Protein AF-A0A7X4IK24-F1 (afdb_monomer)

Solvent-accessible surface area (backbone atoms only — not comparable to full-atom values): 5567 Å² total; per-residue (Å²): 135,66,68,48,78,45,77,39,42,60,85,44,45,64,65,53,50,55,56,43,61,80,43,30,95,81,72,56,90,75,56,70,66,57,54,40,54,31,19,70,70,58,25,23,41,33,33,23,40,87,82,70,46,76,48,31,40,38,34,36,47,85,52,100,90,48,73,44,80,78,46,78,48,61,42,77,96,56,56,96,68,57,56,71,56,54,57,56,60,69,64,78,115

Nearest PDB structures (foldseek):
  5isv-assembly2_B  TM=7.899E-01  e=4.989E-05  Escherichia coli O157:H7
  3n7z-assembly1_C  TM=6.694E-01  e=1.821E-02  Bacillus anthracis str. Sterne
  3n7z-assembly1_D  TM=6.651E-01  e=2.073E-02  Bacillus anthracis str. Sterne
  3n7z-assembly1_B  TM=6.772E-01  e=2.867E-02  Bacillus anthracis str. Sterne
  3n7z-assembly1_F  TM=6.676E-01  e=3.482E-02  Bacillus anthracis str. Sterne

Radius of gyration: 12.29 Å; Cα contacts (8 Å, |Δi|>4): 140; chains: 1; bounding box: 32×27×31 Å

Sequence (93 aa):
MKTTISKLTSHDLNAVDELMIQHSQTMGFLPRKALRDYLEKGGVLGAKTGNDKLIAYLLYGIYPDRFRIAQLCVSKSFQGRGIAKQLLENLKD

Structure (mmCIF, N/CA/C/O backbone):
data_AF-A0A7X4IK24-F1
#
_entry.id   AF-A0A7X4IK24-F1
#
loop_
_atom_site.group_PDB
_atom_site.id
_atom_site.type_symbol
_atom_site.label_atom_id
_atom_site.label_alt_id
_atom_site.label_comp_id
_atom_site.label_asym_id
_atom_site.label_entity_id
_atom_site.label_seq_id
_atom_site.pdbx_PDB_ins_code
_atom_site.Cartn_x
_atom_site.Cartn_y
_atom_site.Cartn_z
_atom_site.occupancy
_atom_site.B_iso_or_equiv
_atom_site.auth_seq_id
_atom_site.auth_comp_id
_atom_site.auth_asym_id
_atom_site.auth_atom_id
_atom_site.pdbx_PDB_model_num
ATOM 1 N N . MET A 1 1 ? -19.402 8.552 3.096 1.00 66.81 1 MET A N 1
ATOM 2 C CA . MET A 1 1 ? -18.087 9.234 3.129 1.00 66.81 1 MET A CA 1
ATOM 3 C C . MET A 1 1 ? -17.416 9.000 1.789 1.00 66.81 1 MET A C 1
ATOM 5 O O . MET A 1 1 ? -17.376 7.849 1.375 1.00 66.81 1 MET A O 1
ATOM 9 N N . LYS A 1 2 ? -16.962 10.048 1.097 1.00 80.06 2 LYS A N 1
ATOM 10 C CA . LYS A 1 2 ? -16.315 9.908 -0.214 1.00 80.06 2 LYS A CA 1
ATOM 11 C C . LYS A 1 2 ? -14.841 9.537 -0.012 1.00 80.06 2 LYS A C 1
ATOM 13 O O . LYS A 1 2 ? -14.165 10.170 0.800 1.00 80.06 2 LYS A O 1
ATOM 18 N N . THR A 1 3 ? -14.388 8.491 -0.692 1.00 90.44 3 THR A N 1
ATOM 19 C CA . THR A 1 3 ? -12.987 8.057 -0.737 1.00 90.44 3 THR A CA 1
ATOM 20 C C . THR A 1 3 ? -12.477 8.207 -2.158 1.00 90.44 3 THR A C 1
ATOM 22 O O . THR A 1 3 ? -13.202 7.902 -3.102 1.00 90.44 3 THR A O 1
ATOM 25 N N . THR A 1 4 ? -11.246 8.682 -2.301 1.00 94.69 4 THR A N 1
ATOM 26 C CA . THR A 1 4 ? -10.580 8.825 -3.598 1.00 94.69 4 THR A CA 1
ATOM 27 C C . THR A 1 4 ? -9.431 7.833 -3.663 1.00 94.69 4 THR A C 1
ATOM 29 O O . THR A 1 4 ? -8.665 7.730 -2.702 1.00 94.69 4 THR A O 1
ATOM 32 N N . ILE A 1 5 ? -9.334 7.101 -4.773 1.00 95.44 5 ILE A N 1
ATOM 33 C CA . ILE A 1 5 ? -8.230 6.182 -5.047 1.00 95.44 5 ILE A CA 1
ATOM 34 C C . ILE A 1 5 ? -7.229 6.879 -5.966 1.00 95.44 5 ILE A C 1
ATOM 36 O O . ILE A 1 5 ? -7.625 7.484 -6.961 1.00 95.44 5 ILE A O 1
ATOM 40 N N . SER A 1 6 ? -5.943 6.813 -5.634 1.00 95.06 6 SER A N 1
ATOM 41 C CA . SER A 1 6 ? -4.874 7.364 -6.470 1.00 95.06 6 SER A CA 1
ATOM 42 C C . SER A 1 6 ? -3.564 6.601 -6.289 1.00 95.06 6 SER A C 1
ATOM 44 O O . SER A 1 6 ? -3.352 5.932 -5.274 1.00 95.06 6 SER A O 1
ATOM 46 N N . LYS A 1 7 ? -2.660 6.716 -7.269 1.00 95.19 7 LYS A N 1
ATOM 47 C CA . LYS A 1 7 ? -1.263 6.293 -7.098 1.00 95.19 7 LYS A CA 1
ATOM 48 C C . LYS A 1 7 ? -0.602 7.172 -6.041 1.00 95.19 7 LYS A C 1
ATOM 50 O O . LYS A 1 7 ? -0.768 8.392 -6.060 1.00 95.19 7 LYS A O 1
ATOM 55 N N . LEU A 1 8 ? 0.113 6.537 -5.120 1.00 96.44 8 LEU A N 1
ATOM 56 C CA . LEU A 1 8 ? 0.921 7.227 -4.122 1.00 96.44 8 LEU A CA 1
ATOM 57 C C . LEU A 1 8 ? 2.341 7.423 -4.643 1.00 96.44 8 LEU A C 1
ATOM 59 O O . LEU A 1 8 ? 2.822 6.660 -5.480 1.00 96.44 8 LEU A O 1
ATOM 63 N N . THR A 1 9 ? 3.007 8.450 -4.131 1.00 95.94 9 THR A N 1
ATOM 64 C CA . THR A 1 9 ? 4.377 8.809 -4.510 1.00 95.94 9 THR A CA 1
ATOM 65 C C . THR A 1 9 ? 5.298 8.778 -3.298 1.00 95.94 9 THR A C 1
ATOM 67 O O . THR A 1 9 ? 4.861 8.578 -2.165 1.00 95.94 9 THR A O 1
ATOM 70 N N . SER A 1 10 ? 6.592 9.022 -3.501 1.00 94.94 10 SER A N 1
ATOM 71 C CA . SER A 1 10 ? 7.562 9.122 -2.404 1.00 94.94 10 SER A CA 1
ATOM 72 C C . SER A 1 10 ? 7.190 10.175 -1.345 1.00 94.94 10 SER A C 1
ATOM 74 O O . SER A 1 10 ? 7.593 10.031 -0.190 1.00 94.94 10 SER A O 1
ATOM 76 N N . HIS A 1 11 ? 6.369 11.177 -1.687 1.00 95.75 11 HIS A N 1
ATOM 77 C CA . HIS A 1 11 ? 5.833 12.162 -0.740 1.00 95.75 11 HIS A CA 1
ATOM 78 C C . HIS A 1 11 ? 4.875 11.548 0.292 1.00 95.75 11 HIS A C 1
ATOM 80 O O . HIS A 1 11 ? 4.781 12.041 1.413 1.00 95.75 11 HIS A O 1
ATOM 86 N N . ASP A 1 12 ? 4.203 10.447 -0.046 1.00 96.38 12 ASP A N 1
ATOM 87 C CA . ASP A 1 12 ? 3.256 9.765 0.839 1.00 96.38 12 ASP A CA 1
ATOM 88 C C . ASP A 1 12 ? 3.948 8.759 1.783 1.00 96.38 12 ASP A C 1
ATOM 90 O O . ASP A 1 12 ? 3.280 8.107 2.588 1.00 96.38 12 ASP A O 1
ATOM 94 N N . LEU A 1 13 ? 5.284 8.632 1.725 1.00 96.12 13 LEU A N 1
ATOM 95 C CA . LEU A 1 13 ? 6.053 7.634 2.481 1.00 96.12 13 LEU A CA 1
ATOM 96 C C . LEU A 1 13 ? 5.736 7.645 3.979 1.00 96.12 13 LEU A C 1
ATOM 98 O O . LEU A 1 13 ? 5.563 6.583 4.569 1.00 96.12 13 LEU A O 1
ATOM 102 N N . ASN A 1 14 ? 5.653 8.828 4.593 1.00 96.06 14 ASN A N 1
ATOM 103 C CA . ASN A 1 14 ? 5.357 8.940 6.023 1.00 96.06 14 ASN A CA 1
ATOM 104 C C . ASN A 1 14 ? 3.962 8.403 6.348 1.00 96.06 14 ASN A C 1
ATOM 106 O O . ASN A 1 14 ? 3.823 7.582 7.248 1.00 96.06 14 ASN A O 1
ATOM 110 N N . ALA A 1 15 ? 2.952 8.797 5.570 1.00 95.38 15 ALA A N 1
ATOM 111 C CA . ALA A 1 15 ? 1.574 8.377 5.797 1.00 95.38 15 ALA A CA 1
ATOM 112 C C . ALA A 1 15 ? 1.396 6.859 5.629 1.00 95.38 15 ALA A C 1
ATOM 114 O O . ALA A 1 15 ? 0.662 6.229 6.393 1.00 95.38 15 ALA A O 1
ATOM 115 N N . VAL A 1 16 ? 2.070 6.257 4.642 1.00 94.75 16 VAL A N 1
ATOM 116 C CA . VAL A 1 16 ? 2.004 4.806 4.420 1.00 94.75 16 VAL A CA 1
ATOM 117 C C . VAL A 1 16 ? 2.742 4.043 5.519 1.00 94.75 16 VAL A C 1
ATOM 119 O O . VAL A 1 16 ? 2.211 3.055 6.020 1.00 94.75 16 VAL A O 1
ATOM 122 N N . ASP A 1 17 ? 3.926 4.507 5.927 1.00 94.12 17 ASP A N 1
ATOM 123 C CA . ASP A 1 17 ? 4.723 3.875 6.985 1.00 94.12 17 ASP A CA 1
ATOM 124 C C . ASP A 1 17 ? 4.005 3.928 8.341 1.00 94.12 17 ASP A C 1
ATOM 126 O O . ASP A 1 17 ? 3.900 2.916 9.027 1.00 94.12 17 ASP A O 1
ATOM 130 N N . GLU A 1 18 ? 3.403 5.068 8.691 1.00 93.38 18 GLU A N 1
ATOM 131 C CA . GLU A 1 18 ? 2.587 5.208 9.903 1.00 93.38 18 GLU A CA 1
ATOM 132 C C . GLU A 1 18 ? 1.402 4.236 9.908 1.00 93.38 18 GLU A C 1
ATOM 134 O O . GLU A 1 18 ? 1.174 3.523 10.891 1.00 93.38 18 GLU A O 1
ATOM 139 N N . LEU A 1 19 ? 0.663 4.162 8.795 1.00 92.62 19 LEU A N 1
ATOM 140 C CA . LEU A 1 19 ? -0.468 3.246 8.667 1.00 92.62 19 LEU A CA 1
ATOM 141 C C . LEU A 1 19 ? -0.009 1.779 8.696 1.00 92.62 19 LEU A C 1
ATOM 143 O O . LEU A 1 19 ? -0.676 0.930 9.285 1.00 92.62 19 LEU A O 1
ATOM 147 N N . MET A 1 20 ? 1.146 1.469 8.107 1.00 90.38 20 MET A N 1
ATOM 148 C CA . MET A 1 20 ? 1.749 0.141 8.153 1.00 90.38 20 MET A CA 1
ATOM 149 C C . MET A 1 20 ? 2.156 -0.251 9.577 1.00 90.38 20 MET A C 1
ATOM 151 O O . MET A 1 20 ? 1.830 -1.356 10.003 1.00 90.38 20 MET A O 1
ATOM 155 N N . ILE A 1 21 ? 2.804 0.637 10.336 1.00 88.62 21 ILE A N 1
ATOM 156 C CA . ILE A 1 21 ? 3.218 0.386 11.726 1.00 88.62 21 ILE A CA 1
ATOM 157 C C . ILE A 1 21 ? 2.000 0.075 12.602 1.00 88.62 21 ILE A C 1
ATOM 159 O O . ILE A 1 21 ? 2.022 -0.900 13.359 1.00 88.62 21 ILE A O 1
ATOM 163 N N . GLN A 1 22 ? 0.905 0.826 12.440 1.00 88.06 22 GLN A N 1
ATOM 164 C CA . GLN A 1 22 ? -0.359 0.601 13.159 1.00 88.06 22 GLN A CA 1
ATOM 165 C C . GLN A 1 22 ? -0.983 -0.780 12.894 1.00 88.06 22 GLN A C 1
ATOM 167 O O . GLN A 1 22 ? -1.752 -1.286 13.715 1.00 88.06 22 GLN A O 1
ATOM 172 N N . HIS A 1 23 ? -0.647 -1.399 11.762 1.00 84.44 23 HIS A N 1
ATOM 173 C CA . HIS A 1 23 ? -1.161 -2.697 11.321 1.00 84.44 23 HIS A CA 1
ATOM 174 C C . HIS A 1 23 ? -0.048 -3.748 11.125 1.00 84.44 23 HIS A C 1
ATOM 176 O O . HIS A 1 23 ? -0.259 -4.790 10.497 1.00 84.44 23 HIS A O 1
ATOM 182 N N . SER A 1 24 ? 1.129 -3.506 11.711 1.00 78.56 24 SER A N 1
ATOM 183 C CA . SER A 1 24 ? 2.342 -4.318 11.535 1.00 78.56 24 SER A CA 1
ATOM 184 C C . SER A 1 24 ? 2.184 -5.752 12.041 1.00 78.56 24 SER A C 1
ATOM 186 O O . SER A 1 24 ? 2.694 -6.684 11.423 1.00 78.56 24 SER A O 1
ATOM 188 N N . GLN A 1 25 ? 1.386 -5.953 13.095 1.00 76.12 25 GLN A N 1
ATOM 189 C CA . GLN A 1 25 ? 1.080 -7.279 13.645 1.00 76.12 25 GLN A CA 1
ATOM 190 C C . GLN A 1 25 ? 0.384 -8.215 12.642 1.00 76.12 25 GLN A C 1
ATOM 192 O O . GLN A 1 25 ? 0.465 -9.429 12.794 1.00 76.12 25 GLN A O 1
ATOM 197 N N . THR A 1 26 ? -0.293 -7.672 11.624 1.00 75.12 26 THR A N 1
ATOM 198 C CA . THR A 1 26 ? -1.051 -8.463 10.638 1.00 75.12 26 THR A CA 1
ATOM 199 C C . THR A 1 26 ? -0.363 -8.607 9.282 1.00 75.12 26 THR A C 1
ATOM 201 O O . THR A 1 26 ? -0.709 -9.504 8.523 1.00 75.12 26 THR A O 1
ATOM 204 N N . MET A 1 27 ? 0.587 -7.729 8.954 1.00 74.06 27 MET A N 1
ATOM 205 C CA . MET A 1 27 ? 1.115 -7.575 7.587 1.00 74.06 27 MET A CA 1
ATOM 206 C C . MET A 1 27 ? 2.585 -7.982 7.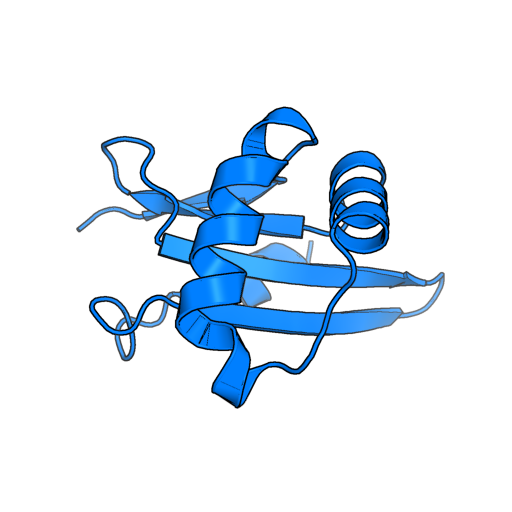441 1.00 74.06 27 MET A C 1
ATOM 208 O O . MET A 1 27 ? 3.117 -7.991 6.329 1.00 74.06 27 MET A O 1
ATOM 212 N N . GLY A 1 28 ? 3.237 -8.321 8.556 1.00 74.44 28 GLY A N 1
ATOM 213 C CA . GLY A 1 28 ? 4.668 -8.590 8.597 1.00 74.44 28 GLY A CA 1
ATOM 214 C C . GLY A 1 28 ? 5.508 -7.316 8.478 1.00 74.44 28 GLY A C 1
ATOM 215 O O . GLY A 1 28 ? 5.003 -6.194 8.531 1.00 74.44 28 GLY A O 1
ATOM 216 N N . PHE A 1 29 ? 6.819 -7.499 8.341 1.00 79.88 29 PHE A N 1
ATOM 217 C CA . PHE A 1 29 ? 7.781 -6.405 8.268 1.00 79.88 29 PHE A CA 1
ATOM 218 C C . PHE A 1 29 ? 8.121 -6.066 6.813 1.00 79.88 29 PHE A C 1
ATOM 220 O O . PHE A 1 29 ? 8.585 -6.926 6.065 1.00 79.88 29 PHE A O 1
ATOM 227 N N . LEU A 1 30 ? 7.944 -4.800 6.431 1.00 85.81 30 LEU A N 1
ATOM 228 C CA . LEU A 1 30 ? 8.464 -4.241 5.185 1.00 85.81 30 LEU A CA 1
ATOM 229 C C . LEU A 1 30 ? 9.450 -3.121 5.545 1.00 85.81 30 LEU A C 1
ATOM 231 O O . LEU A 1 30 ? 9.056 -2.155 6.200 1.00 85.81 30 LEU A O 1
ATOM 235 N N . PRO A 1 31 ? 10.727 -3.210 5.133 1.00 91.00 31 PRO A N 1
ATOM 236 C CA . PRO A 1 31 ? 11.677 -2.139 5.383 1.00 91.00 31 PRO A CA 1
ATOM 237 C C . PRO A 1 31 ? 11.200 -0.827 4.761 1.00 91.00 31 PRO A C 1
ATOM 239 O O . PRO A 1 31 ? 10.810 -0.795 3.594 1.00 91.00 31 PRO A O 1
ATOM 242 N N . ARG A 1 32 ? 11.339 0.283 5.489 1.00 93.12 32 ARG A N 1
ATOM 243 C CA . ARG A 1 32 ? 10.995 1.627 4.996 1.00 93.12 32 ARG A CA 1
ATOM 244 C C . ARG A 1 32 ? 11.667 1.973 3.659 1.00 93.12 32 ARG A C 1
ATOM 246 O O . ARG A 1 32 ? 11.073 2.651 2.825 1.00 93.12 32 ARG A O 1
ATOM 253 N N . LYS A 1 33 ? 12.891 1.477 3.430 1.00 94.06 33 LYS A N 1
ATOM 254 C CA . LYS A 1 33 ? 13.587 1.602 2.138 1.00 94.06 33 LYS A CA 1
ATOM 255 C C . LYS A 1 33 ? 12.841 0.869 1.020 1.00 94.06 33 LYS A C 1
ATOM 257 O O . LYS A 1 33 ? 12.590 1.461 -0.017 1.00 94.06 33 LYS A O 1
ATOM 262 N N . ALA A 1 34 ? 12.427 -0.376 1.257 1.00 92.50 34 ALA A N 1
ATOM 263 C CA . ALA A 1 34 ? 11.650 -1.134 0.282 1.00 92.50 34 ALA A CA 1
ATOM 264 C C . ALA A 1 34 ? 10.308 -0.446 -0.006 1.00 92.50 34 ALA A C 1
ATOM 266 O O . ALA A 1 34 ? 9.931 -0.316 -1.164 1.00 92.50 34 ALA A O 1
ATOM 267 N N . LEU A 1 35 ? 9.619 0.061 1.024 1.00 94.25 35 LEU A N 1
ATOM 268 C CA . LEU A 1 35 ? 8.393 0.844 0.849 1.00 94.25 35 LEU A CA 1
ATOM 269 C C . LEU A 1 35 ? 8.612 2.067 -0.058 1.00 94.25 35 LEU A C 1
ATOM 271 O O . LEU A 1 35 ? 7.823 2.302 -0.974 1.00 94.2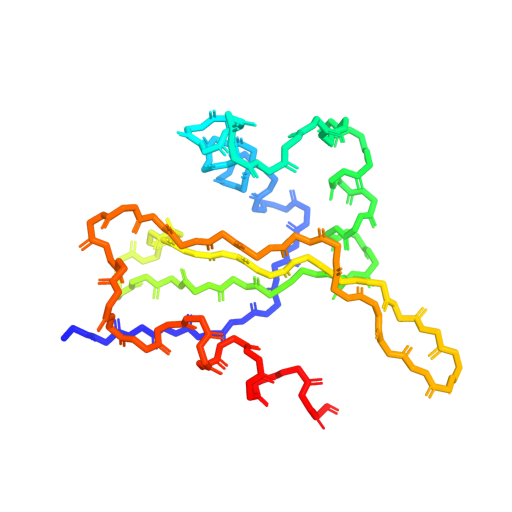5 35 LEU A O 1
ATOM 275 N N . ARG A 1 36 ? 9.697 2.821 0.160 1.00 95.94 36 ARG A N 1
ATOM 276 C CA . ARG A 1 36 ? 10.081 3.934 -0.718 1.00 95.94 36 ARG A CA 1
ATOM 277 C C . ARG A 1 36 ? 10.282 3.469 -2.162 1.00 95.94 36 ARG A C 1
ATOM 279 O O . ARG A 1 36 ? 9.722 4.093 -3.057 1.00 95.94 36 ARG A O 1
ATOM 286 N N . ASP A 1 37 ? 10.995 2.366 -2.379 1.00 94.94 37 ASP A N 1
ATOM 287 C CA . ASP A 1 37 ? 11.229 1.832 -3.725 1.00 94.94 37 ASP A CA 1
ATOM 288 C C . ASP A 1 37 ? 9.907 1.494 -4.443 1.00 94.94 37 ASP A C 1
ATOM 290 O O . ASP A 1 37 ? 9.776 1.738 -5.642 1.00 94.94 37 ASP A O 1
ATOM 294 N N . TYR A 1 38 ? 8.907 0.956 -3.731 1.00 94.44 38 TYR A N 1
ATOM 295 C CA . TYR A 1 38 ? 7.576 0.713 -4.304 1.00 94.44 38 TYR A CA 1
ATOM 296 C C . TYR A 1 38 ? 6.866 2.012 -4.695 1.00 94.44 38 TYR A C 1
ATOM 298 O O . TYR A 1 38 ? 6.273 2.073 -5.771 1.00 94.44 38 TYR A O 1
ATOM 306 N N . LEU A 1 39 ? 6.934 3.045 -3.853 1.00 95.50 39 LEU A N 1
ATOM 307 C CA . LEU A 1 39 ? 6.328 4.350 -4.133 1.00 95.50 39 LEU A CA 1
ATOM 308 C C . LEU A 1 39 ? 6.967 5.023 -5.352 1.00 95.50 39 LEU A C 1
ATOM 310 O O . LEU A 1 39 ? 6.262 5.540 -6.213 1.00 95.50 39 LEU A O 1
ATOM 314 N N . GLU A 1 40 ? 8.294 4.977 -5.460 1.00 95.19 40 GLU A N 1
ATOM 315 C CA . GLU A 1 40 ? 9.031 5.540 -6.599 1.00 95.19 40 GLU A CA 1
ATOM 316 C C . GLU A 1 40 ? 8.739 4.791 -7.905 1.00 95.19 40 GLU A C 1
ATOM 318 O O . GLU A 1 40 ? 8.668 5.399 -8.970 1.00 95.19 40 GLU A O 1
ATOM 323 N N . LYS A 1 41 ? 8.497 3.478 -7.827 1.00 92.44 41 LYS A N 1
ATOM 324 C CA . LYS A 1 41 ? 8.125 2.635 -8.975 1.00 92.44 41 LYS A CA 1
ATOM 325 C C . LYS A 1 41 ? 6.629 2.668 -9.308 1.00 92.44 41 LYS A C 1
ATOM 327 O O . LYS A 1 41 ? 6.198 1.960 -10.215 1.00 92.44 41 LYS A O 1
ATOM 332 N N . GLY A 1 42 ? 5.823 3.443 -8.578 1.00 92.00 42 GLY A N 1
ATOM 333 C CA . GLY A 1 42 ? 4.372 3.520 -8.774 1.00 92.00 42 GLY A CA 1
ATOM 334 C C . GLY A 1 42 ? 3.603 2.260 -8.355 1.00 92.00 42 GLY A C 1
ATOM 335 O O . GLY A 1 42 ? 2.439 2.108 -8.719 1.00 92.00 42 GLY A O 1
ATOM 336 N N . GLY A 1 43 ? 4.222 1.372 -7.575 1.00 94.31 43 GLY A N 1
ATOM 337 C CA . GLY A 1 43 ? 3.652 0.115 -7.083 1.00 94.31 43 GLY A CA 1
ATOM 338 C C . GLY A 1 43 ? 2.799 0.266 -5.823 1.00 94.31 43 GLY A C 1
ATOM 339 O O . GLY A 1 43 ? 2.714 -0.667 -5.024 1.00 94.31 43 GLY A O 1
ATOM 340 N N . VAL A 1 44 ? 2.210 1.445 -5.592 1.00 96.19 44 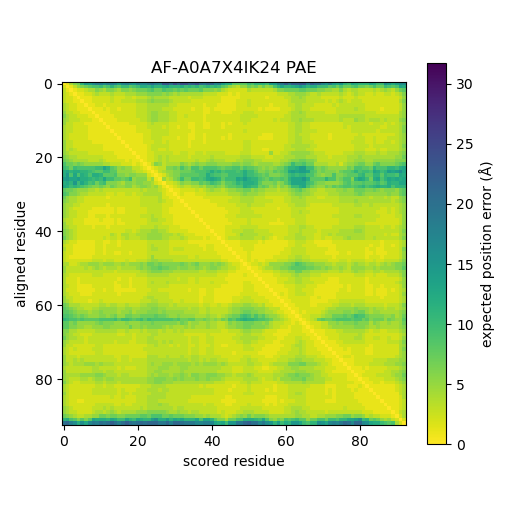VAL A N 1
ATOM 341 C CA . VAL A 1 44 ? 1.349 1.703 -4.431 1.00 96.19 44 VAL A CA 1
ATOM 342 C C . VAL A 1 44 ? 0.117 2.507 -4.839 1.00 96.19 44 VAL A C 1
ATOM 344 O O . VAL A 1 44 ? 0.225 3.612 -5.369 1.00 96.19 44 VAL A O 1
ATOM 347 N N . LEU A 1 45 ? -1.063 1.960 -4.553 1.00 96.81 45 LEU A N 1
ATOM 348 C CA . LEU A 1 45 ? -2.338 2.673 -4.596 1.00 96.81 45 LEU A CA 1
ATOM 349 C C . LEU A 1 45 ? -2.765 3.029 -3.175 1.00 96.81 45 LEU A C 1
ATOM 351 O O . LEU A 1 45 ? -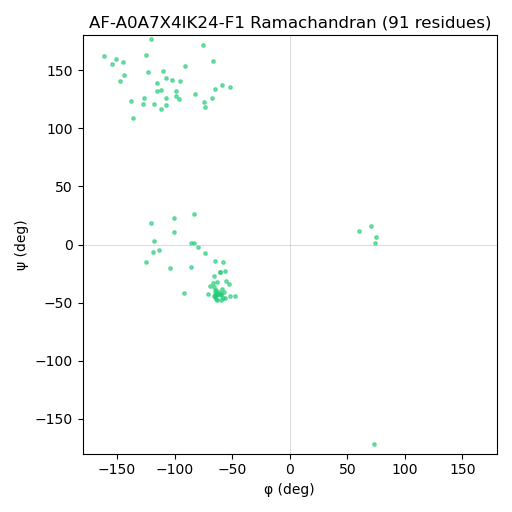2.599 2.234 -2.253 1.00 96.81 45 LEU A O 1
ATOM 355 N N . GLY A 1 46 ? -3.340 4.211 -2.996 1.00 96.88 46 GLY A N 1
ATOM 356 C CA . GLY A 1 46 ? -3.856 4.689 -1.721 1.00 96.88 46 GLY A CA 1
ATOM 357 C C . GLY A 1 46 ? -5.324 5.062 -1.817 1.00 96.88 46 GLY A C 1
ATOM 358 O O . GLY A 1 46 ? -5.784 5.525 -2.856 1.00 96.88 46 GLY A O 1
ATOM 359 N N . ALA A 1 47 ? -6.050 4.885 -0.715 1.00 97.19 47 ALA A N 1
ATOM 360 C CA . ALA A 1 47 ? -7.377 5.451 -0.532 1.00 97.19 47 ALA A CA 1
ATOM 361 C C . ALA A 1 47 ? -7.297 6.592 0.481 1.00 97.19 47 ALA A C 1
ATOM 363 O O . ALA A 1 47 ? -6.933 6.373 1.645 1.00 97.19 47 ALA A O 1
ATOM 364 N N . LYS A 1 48 ? -7.667 7.797 0.048 1.00 96.25 48 LYS A N 1
ATOM 365 C CA . LYS A 1 48 ? -7.714 8.992 0.895 1.00 96.25 48 LYS A CA 1
ATOM 366 C C . LYS A 1 48 ? -9.155 9.428 1.155 1.00 96.25 48 LYS A C 1
ATOM 368 O O . LYS A 1 48 ? -10.049 9.203 0.335 1.00 96.25 48 LYS A O 1
ATOM 373 N N . THR A 1 49 ? -9.406 10.022 2.320 1.00 94.19 49 THR A N 1
ATOM 374 C CA . THR A 1 49 ? -10.683 10.694 2.610 1.00 94.19 49 THR A CA 1
ATOM 375 C C . THR A 1 49 ? -10.758 12.039 1.885 1.00 94.19 49 THR A C 1
ATOM 377 O O . THR A 1 49 ? -9.761 12.522 1.357 1.00 94.19 49 THR A O 1
ATOM 380 N N . GLY A 1 50 ? -11.924 12.694 1.913 1.00 90.19 50 GLY A N 1
ATOM 381 C CA . GLY A 1 50 ? -12.076 14.058 1.385 1.00 90.19 50 GLY A CA 1
ATOM 382 C C . GLY A 1 50 ? -11.160 15.115 2.026 1.00 90.19 50 GLY A C 1
ATOM 383 O O . GLY A 1 50 ? -10.979 16.170 1.437 1.00 90.19 50 GLY A O 1
ATOM 384 N N . ASN A 1 51 ? -10.548 14.820 3.180 1.00 90.88 51 ASN A N 1
ATOM 385 C CA . ASN A 1 51 ? -9.594 15.703 3.861 1.00 90.88 51 ASN A CA 1
ATOM 386 C C . ASN A 1 51 ? -8.132 15.275 3.607 1.00 90.88 51 ASN A C 1
ATOM 388 O O . ASN A 1 51 ? -7.274 15.507 4.452 1.00 90.88 51 ASN A O 1
ATOM 392 N N . ASP A 1 52 ? -7.871 14.549 2.518 1.00 89.44 52 ASP A N 1
ATOM 393 C CA . ASP A 1 52 ? -6.563 13.995 2.122 1.00 89.44 52 ASP A CA 1
ATOM 394 C C . ASP A 1 52 ? -5.919 13.005 3.118 1.00 89.44 52 ASP A C 1
ATOM 396 O O . ASP A 1 52 ? -4.770 12.591 2.975 1.00 89.44 52 ASP A O 1
ATOM 400 N N . LYS A 1 53 ? -6.667 12.533 4.122 1.00 93.69 53 LYS A N 1
ATOM 401 C CA . LYS A 1 53 ? -6.156 11.539 5.075 1.00 93.69 53 LYS A CA 1
ATOM 402 C C . LYS A 1 53 ? -6.080 10.160 4.424 1.00 93.69 53 LYS A C 1
ATOM 404 O O . LYS A 1 53 ? -7.117 9.618 4.034 1.00 93.69 53 LYS A O 1
ATOM 409 N N . LEU A 1 54 ? -4.893 9.552 4.400 1.00 96.12 54 LEU A N 1
ATOM 410 C CA . LEU A 1 54 ? -4.707 8.163 3.975 1.00 96.12 54 LEU A CA 1
ATOM 411 C C . LEU A 1 54 ? -5.360 7.197 4.975 1.00 96.12 54 LEU A C 1
ATOM 413 O O . LEU A 1 54 ? -5.090 7.245 6.175 1.00 96.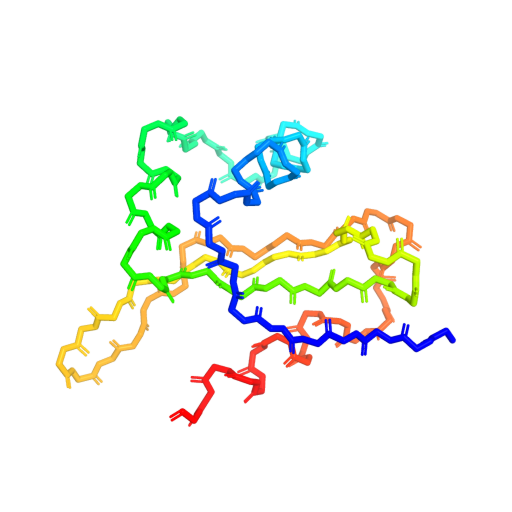12 54 LEU A O 1
ATOM 417 N N . ILE A 1 55 ? -6.234 6.320 4.481 1.00 95.81 55 ILE A N 1
ATOM 418 C CA . ILE A 1 55 ? -6.971 5.345 5.305 1.00 95.81 55 ILE A CA 1
ATOM 419 C C . ILE A 1 55 ? -6.791 3.899 4.846 1.00 95.81 55 ILE A C 1
ATOM 421 O O . ILE A 1 55 ? -7.134 2.978 5.587 1.00 95.81 55 ILE A O 1
ATOM 425 N N . ALA A 1 56 ? -6.276 3.686 3.639 1.00 95.88 56 ALA A N 1
ATOM 426 C CA . ALA A 1 56 ? -5.932 2.372 3.123 1.00 95.88 56 ALA A CA 1
ATOM 427 C C . ALA A 1 56 ? -4.842 2.493 2.060 1.00 95.88 56 ALA A C 1
ATOM 429 O O . ALA A 1 56 ? -4.730 3.532 1.409 1.00 95.88 56 ALA A O 1
ATOM 430 N N . TYR A 1 57 ? -4.084 1.422 1.856 1.00 96.38 57 TYR A N 1
ATOM 431 C CA . TYR A 1 57 ? -3.161 1.302 0.735 1.00 96.38 57 TYR A CA 1
ATOM 432 C C . TYR A 1 57 ? -3.097 -0.138 0.226 1.00 96.38 57 TYR A C 1
ATOM 434 O O . TYR A 1 57 ? -3.381 -1.093 0.951 1.00 96.38 57 TYR A O 1
ATOM 442 N N . LEU A 1 58 ? -2.692 -0.275 -1.030 1.00 95.50 58 LEU A N 1
ATOM 443 C CA . LEU A 1 58 ? -2.390 -1.522 -1.709 1.00 95.50 58 LEU A CA 1
ATOM 444 C C . LEU A 1 58 ? -0.992 -1.396 -2.307 1.00 95.50 58 LEU A C 1
ATOM 446 O O . LEU A 1 58 ? -0.749 -0.519 -3.130 1.00 95.50 58 LEU A O 1
ATOM 450 N N . LEU A 1 59 ? -0.090 -2.277 -1.898 1.00 94.88 59 LEU A N 1
ATOM 451 C CA . LEU A 1 59 ? 1.279 -2.341 -2.383 1.00 94.88 59 LEU A CA 1
ATOM 452 C C . LEU A 1 59 ? 1.428 -3.571 -3.273 1.00 94.88 59 LEU A C 1
ATOM 454 O O . LEU A 1 59 ? 1.079 -4.690 -2.877 1.00 94.88 59 LEU A O 1
ATOM 458 N N . TYR A 1 60 ? 1.915 -3.357 -4.488 1.00 94.38 60 TYR A N 1
ATOM 459 C CA . TYR A 1 60 ? 1.960 -4.369 -5.529 1.00 94.38 60 TYR A CA 1
ATOM 460 C C . TYR A 1 60 ? 3.221 -4.251 -6.386 1.00 94.38 60 TYR A C 1
ATOM 462 O O . TYR A 1 60 ? 3.742 -3.169 -6.644 1.00 94.38 60 TYR A O 1
ATOM 470 N N . GLY A 1 61 ? 3.719 -5.403 -6.824 1.00 91.44 61 GLY A N 1
ATOM 471 C CA . GLY A 1 61 ? 4.756 -5.506 -7.841 1.00 91.44 61 GLY A CA 1
ATOM 472 C C . GLY A 1 61 ? 4.135 -5.715 -9.217 1.00 91.44 61 GLY A C 1
ATOM 473 O O . GLY A 1 61 ? 3.176 -6.479 -9.352 1.00 91.44 61 GLY A O 1
ATOM 474 N N . ILE A 1 62 ? 4.710 -5.062 -10.222 1.00 86.81 62 ILE A N 1
ATOM 475 C CA . ILE A 1 62 ? 4.351 -5.220 -11.633 1.00 86.81 62 ILE A CA 1
ATOM 476 C C . ILE A 1 62 ? 5.351 -6.179 -12.277 1.00 86.81 62 ILE A C 1
ATOM 478 O O . ILE A 1 62 ? 6.561 -5.981 -12.164 1.00 86.81 62 ILE A O 1
ATOM 482 N N . TYR A 1 63 ? 4.844 -7.208 -12.946 1.00 87.38 63 TYR A N 1
ATOM 483 C CA . TYR A 1 63 ? 5.613 -8.141 -13.764 1.00 87.38 63 TYR A CA 1
ATOM 484 C C . TYR A 1 63 ? 5.019 -8.169 -15.181 1.00 87.38 63 TYR A C 1
ATOM 486 O O . TYR A 1 63 ? 3.881 -7.732 -15.356 1.00 87.38 63 TYR A O 1
ATOM 494 N N . PRO A 1 64 ? 5.749 -8.674 -16.192 1.00 86.44 64 PRO A N 1
ATOM 495 C CA . PRO A 1 64 ? 5.284 -8.647 -17.581 1.00 86.44 64 PRO A CA 1
ATOM 496 C C . PRO A 1 64 ? 3.912 -9.297 -17.820 1.00 86.44 64 PRO A C 1
ATOM 498 O O . PRO A 1 64 ? 3.180 -8.867 -18.702 1.00 86.44 64 PRO A O 1
ATOM 501 N N . ASP A 1 65 ? 3.562 -10.321 -17.044 1.00 89.19 65 ASP A N 1
ATOM 502 C CA . ASP A 1 65 ? 2.382 -11.171 -17.231 1.00 89.19 65 ASP A CA 1
ATOM 503 C C . ASP A 1 65 ? 1.396 -11.131 -16.051 1.00 89.19 65 ASP A C 1
ATOM 505 O O . ASP A 1 65 ? 0.324 -11.735 -16.110 1.00 89.19 65 ASP A O 1
ATOM 509 N N . ARG A 1 66 ? 1.756 -10.462 -14.949 1.00 86.75 66 ARG A N 1
ATOM 510 C CA . ARG A 1 66 ? 0.973 -10.484 -13.709 1.00 86.75 66 ARG A CA 1
ATOM 511 C C . ARG A 1 66 ? 1.304 -9.331 -12.777 1.00 86.75 66 ARG A C 1
ATOM 513 O O . ARG A 1 66 ? 2.399 -8.774 -12.789 1.00 86.75 66 ARG A O 1
ATOM 520 N N . PHE A 1 67 ? 0.397 -9.089 -11.842 1.00 88.69 67 PHE A N 1
ATOM 521 C CA . PHE A 1 67 ? 0.669 -8.285 -10.659 1.00 88.69 67 PHE A CA 1
ATOM 522 C C . PHE A 1 67 ? 0.749 -9.183 -9.431 1.00 88.69 67 PHE A C 1
ATOM 524 O O . PHE A 1 67 ? -0.004 -10.149 -9.296 1.00 88.69 67 PHE A O 1
ATOM 531 N N . ARG A 1 68 ? 1.655 -8.855 -8.510 1.00 91.44 68 ARG A N 1
ATOM 532 C CA . ARG A 1 68 ? 1.709 -9.491 -7.193 1.00 91.44 68 ARG A CA 1
ATOM 533 C C . ARG A 1 68 ? 1.326 -8.474 -6.140 1.00 91.44 68 ARG A C 1
ATOM 535 O O . ARG A 1 68 ? 2.064 -7.522 -5.918 1.00 91.44 68 ARG A O 1
ATOM 542 N N . ILE A 1 69 ? 0.229 -8.725 -5.441 1.00 92.81 69 ILE A N 1
ATOM 543 C CA . ILE A 1 69 ? -0.124 -7.963 -4.247 1.00 92.81 69 ILE A CA 1
ATOM 544 C C . ILE A 1 69 ? 0.808 -8.406 -3.121 1.00 92.81 69 ILE A C 1
ATOM 546 O O . ILE A 1 69 ? 0.836 -9.582 -2.758 1.00 92.81 69 ILE A O 1
ATOM 550 N N . ALA A 1 70 ? 1.600 -7.475 -2.602 1.00 91.19 70 ALA A N 1
ATOM 551 C CA . ALA A 1 70 ? 2.482 -7.725 -1.471 1.00 91.19 70 ALA A CA 1
ATOM 552 C C . ALA A 1 70 ? 1.789 -7.388 -0.148 1.00 91.19 70 ALA A C 1
ATOM 554 O O . ALA A 1 70 ? 1.914 -8.143 0.811 1.00 91.19 70 ALA A O 1
ATOM 555 N N . GLN A 1 71 ? 1.044 -6.282 -0.102 1.00 92.06 71 GLN A N 1
ATOM 556 C CA . GLN A 1 71 ? 0.358 -5.820 1.101 1.00 92.06 71 GLN A CA 1
ATOM 557 C C . GLN A 1 71 ? -0.945 -5.104 0.741 1.00 92.06 71 GLN A C 1
ATOM 559 O O . GLN A 1 71 ? -0.996 -4.337 -0.216 1.00 92.06 71 GLN A O 1
ATOM 564 N N . LEU A 1 72 ? -1.992 -5.332 1.532 1.00 93.25 72 LEU A N 1
ATOM 565 C CA . LEU A 1 72 ? -3.273 -4.639 1.420 1.00 93.25 72 LEU A CA 1
ATOM 566 C C . LEU A 1 72 ? -3.739 -4.267 2.824 1.00 93.25 72 LEU A C 1
ATOM 568 O O . LEU A 1 72 ? -4.140 -5.128 3.604 1.00 93.25 72 LEU A O 1
ATOM 572 N N . CYS A 1 73 ? -3.686 -2.976 3.135 1.00 93.88 73 CYS A N 1
ATOM 573 C CA . CYS A 1 73 ? -4.036 -2.453 4.446 1.00 93.88 73 CYS A CA 1
ATOM 574 C C . CYS A 1 73 ? -5.260 -1.557 4.354 1.00 93.88 73 CYS A C 1
ATOM 576 O O . CYS A 1 73 ? -5.289 -0.625 3.555 1.00 93.88 73 CYS A O 1
ATOM 578 N N . VAL A 1 74 ? -6.227 -1.769 5.243 1.00 94.50 74 VAL A N 1
ATOM 579 C CA . VAL A 1 74 ? -7.324 -0.829 5.490 1.00 94.50 74 VAL A CA 1
ATOM 580 C C . VAL A 1 74 ? -7.355 -0.533 6.981 1.00 94.50 74 VAL A C 1
ATOM 582 O O . VAL A 1 74 ? -7.434 -1.457 7.797 1.00 94.50 74 VAL A O 1
ATOM 585 N N . SER A 1 75 ? -7.319 0.752 7.333 1.00 93.25 75 SER A N 1
ATOM 586 C CA . SER A 1 75 ? -7.436 1.216 8.714 1.00 93.25 75 SER A CA 1
ATOM 587 C C . SER A 1 75 ? -8.672 0.614 9.385 1.00 93.25 75 SER A C 1
ATOM 589 O O . SER A 1 75 ? -9.754 0.605 8.793 1.00 93.25 75 SER A O 1
ATOM 591 N N . LYS A 1 76 ? -8.525 0.134 10.629 1.00 90.75 76 LYS A N 1
ATOM 592 C CA . LYS A 1 76 ? -9.585 -0.565 11.389 1.00 90.75 76 LYS A CA 1
ATOM 593 C C . LYS A 1 76 ? -10.931 0.168 11.360 1.00 90.75 76 LYS A C 1
ATOM 595 O O . LYS A 1 76 ? -11.952 -0.450 11.082 1.00 90.75 76 LYS A O 1
ATOM 600 N N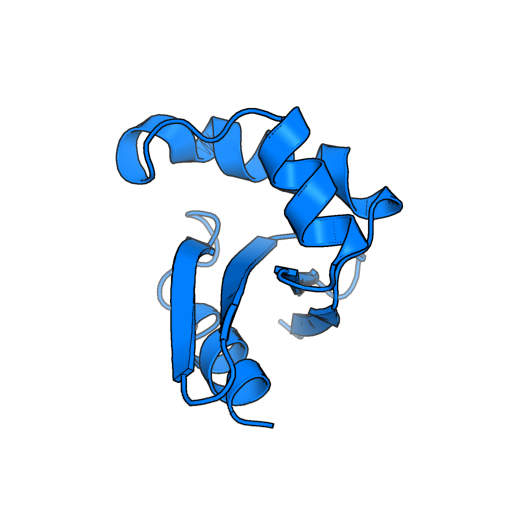 . SER A 1 77 ? -10.935 1.489 11.543 1.00 90.81 77 SER A N 1
ATOM 601 C CA . SER A 1 77 ? -12.158 2.3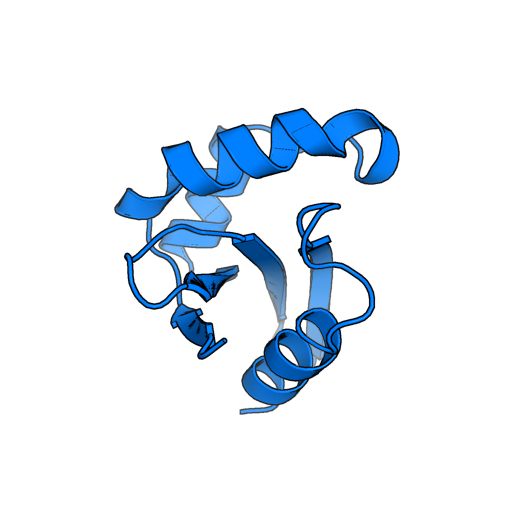13 11.553 1.00 90.81 77 SER A CA 1
ATOM 602 C C . SER A 1 77 ? -12.900 2.362 10.206 1.00 90.81 77 SER A C 1
ATOM 604 O O . SER A 1 77 ? -14.052 2.801 10.136 1.00 90.81 77 SER A O 1
ATOM 606 N N . PHE A 1 78 ? -12.246 1.920 9.130 1.00 92.06 78 PHE A N 1
ATOM 607 C CA . PHE A 1 78 ? -12.732 1.959 7.754 1.00 92.06 78 PHE A CA 1
ATOM 608 C C . PHE A 1 78 ? -12.898 0.566 7.121 1.00 92.06 78 PHE A C 1
ATOM 610 O O . PHE A 1 78 ? -13.304 0.466 5.960 1.00 92.06 78 PHE A O 1
ATOM 617 N N . GLN A 1 79 ? -12.648 -0.512 7.872 1.00 91.06 79 GLN A N 1
ATOM 618 C CA . GLN A 1 79 ? -12.901 -1.886 7.428 1.00 91.06 79 GLN A CA 1
ATOM 619 C C . GLN A 1 79 ? -14.406 -2.160 7.250 1.00 91.06 79 GLN A C 1
ATOM 621 O O . GLN A 1 79 ? -15.251 -1.442 7.781 1.00 91.06 79 GLN A O 1
ATOM 626 N N . GLY A 1 80 ? -14.752 -3.167 6.439 1.00 91.44 80 GLY A N 1
ATOM 627 C CA . GLY A 1 80 ? -16.148 -3.518 6.125 1.00 91.44 80 GLY A CA 1
ATOM 628 C C . GLY A 1 80 ? -16.866 -2.558 5.164 1.00 91.44 80 GLY A C 1
ATOM 629 O O . GLY A 1 80 ? -18.025 -2.775 4.836 1.00 91.44 80 GLY A O 1
ATOM 630 N N . ARG A 1 81 ? -16.187 -1.513 4.669 1.00 93.00 81 ARG A N 1
ATOM 631 C CA . ARG A 1 81 ? -16.775 -0.474 3.796 1.00 93.00 81 ARG A CA 1
ATOM 632 C C . ARG A 1 81 ? -16.466 -0.646 2.305 1.00 93.00 81 ARG A C 1
ATOM 634 O O . ARG A 1 81 ? -16.661 0.282 1.529 1.00 93.00 81 ARG A O 1
ATOM 641 N N . GLY A 1 82 ? -15.911 -1.789 1.903 1.00 94.25 82 GLY A N 1
ATOM 642 C CA . GLY A 1 82 ? -15.568 -2.067 0.501 1.00 94.25 82 GLY A CA 1
ATOM 643 C C . GLY A 1 82 ? -14.324 -1.347 -0.045 1.00 94.25 82 GLY A C 1
ATOM 644 O O . GLY A 1 82 ? -14.030 -1.489 -1.225 1.00 94.25 82 GLY A O 1
ATOM 645 N N . ILE A 1 83 ? -13.548 -0.628 0.778 1.00 95.19 83 ILE A N 1
ATOM 646 C CA . ILE A 1 83 ? -12.350 0.119 0.327 1.00 95.19 83 ILE A CA 1
ATOM 647 C C . ILE A 1 83 ? -11.285 -0.805 -0.275 1.00 95.19 83 ILE A C 1
ATOM 649 O O . ILE A 1 83 ? -10.698 -0.488 -1.304 1.00 95.19 83 ILE A O 1
ATOM 653 N N . ALA A 1 84 ? -11.072 -1.977 0.329 1.00 93.62 84 ALA A N 1
ATOM 654 C CA . ALA A 1 84 ? -10.174 -2.995 -0.216 1.00 93.62 84 ALA A CA 1
ATOM 655 C C . ALA A 1 84 ? -10.577 -3.410 -1.642 1.00 93.62 84 ALA A C 1
ATOM 657 O O . ALA A 1 84 ? -9.723 -3.539 -2.512 1.00 93.62 84 ALA A O 1
ATOM 658 N N . LYS A 1 85 ? -11.884 -3.561 -1.893 1.00 94.25 85 LYS A N 1
ATOM 659 C CA . LYS A 1 85 ? -12.417 -3.892 -3.218 1.00 94.25 85 LYS A CA 1
ATOM 660 C C . LYS A 1 85 ? -12.166 -2.757 -4.216 1.00 94.25 85 LYS A C 1
ATOM 662 O O . LYS A 1 85 ? -11.675 -3.032 -5.301 1.00 94.25 85 LYS A O 1
ATOM 667 N N . GLN A 1 86 ? -12.401 -1.505 -3.817 1.00 94.50 86 GLN A N 1
ATOM 668 C CA . GLN A 1 86 ? -12.132 -0.334 -4.665 1.00 94.50 86 GLN A CA 1
ATOM 669 C C . GLN A 1 86 ? -10.653 -0.243 -5.073 1.00 94.50 86 GLN A C 1
ATOM 671 O O . GLN A 1 86 ? -10.357 0.018 -6.235 1.00 94.50 86 GLN A O 1
ATOM 676 N N . LEU A 1 87 ? -9.721 -0.499 -4.144 1.00 94.56 87 LEU A N 1
ATOM 677 C CA . LEU A 1 87 ? -8.284 -0.537 -4.447 1.00 94.56 87 LEU A CA 1
ATOM 678 C C . LEU A 1 87 ? -7.940 -1.616 -5.483 1.00 94.56 87 LEU A C 1
ATOM 680 O O . LEU A 1 87 ? -7.161 -1.358 -6.392 1.00 94.56 87 LEU A O 1
ATOM 684 N N . LEU A 1 88 ? -8.529 -2.809 -5.359 1.00 93.31 88 LEU A N 1
ATOM 685 C CA . LEU A 1 88 ? -8.313 -3.911 -6.301 1.00 93.31 88 LEU A CA 1
ATOM 686 C C . LEU A 1 88 ? -8.928 -3.644 -7.677 1.00 93.31 88 LEU A C 1
ATOM 688 O O . LEU A 1 88 ? -8.360 -4.057 -8.680 1.00 93.31 88 LEU A O 1
ATOM 692 N N . GLU A 1 89 ? -10.083 -2.984 -7.738 1.00 92.62 89 GLU A N 1
ATOM 693 C CA . GLU A 1 89 ? -10.716 -2.599 -9.004 1.00 92.62 89 GLU A CA 1
ATOM 694 C C . GLU A 1 89 ? -9.854 -1.589 -9.768 1.00 92.62 89 GLU A C 1
ATOM 696 O O . GLU A 1 89 ? -9.663 -1.759 -10.962 1.00 92.62 89 GLU A O 1
ATOM 701 N N . ASN A 1 90 ? -9.236 -0.633 -9.066 1.00 91.00 90 ASN A N 1
ATOM 702 C CA . ASN A 1 90 ? -8.307 0.341 -9.656 1.00 91.00 90 ASN A CA 1
ATOM 703 C C . ASN A 1 90 ? -6.935 -0.252 -10.034 1.00 91.00 90 ASN A C 1
ATOM 705 O O . ASN A 1 90 ? -6.113 0.449 -10.611 1.00 91.00 90 ASN A O 1
ATOM 709 N N . LEU A 1 91 ? -6.655 -1.509 -9.673 1.00 86.31 91 LEU A N 1
ATOM 710 C CA . LEU A 1 91 ? -5.439 -2.214 -10.091 1.00 86.31 91 LEU A CA 1
ATOM 711 C C . LEU A 1 91 ? -5.605 -2.896 -11.460 1.00 86.31 91 LEU A C 1
ATOM 713 O O . LEU A 1 91 ? -4.615 -3.283 -12.069 1.00 86.31 91 LEU A O 1
ATOM 717 N N . LYS A 1 92 ? -6.844 -3.123 -11.914 1.00 68.94 92 LYS A N 1
ATOM 718 C CA . LYS A 1 92 ? -7.133 -3.911 -13.125 1.00 68.94 92 LYS A CA 1
ATOM 719 C C . LYS A 1 92 ? -6.940 -3.139 -14.437 1.00 68.94 92 LYS A C 1
ATOM 721 O O . LYS A 1 92 ? -7.095 -3.757 -15.488 1.00 68.94 92 LYS A O 1
ATOM 726 N N . ASP A 1 93 ? -6.577 -1.862 -14.348 1.00 49.69 93 ASP A N 1
ATOM 727 C CA . ASP A 1 93 ? -6.335 -0.939 -15.463 1.00 49.69 93 ASP A CA 1
ATOM 728 C C . ASP A 1 93 ? -4.849 -0.548 -15.540 1.00 49.69 93 ASP A C 1
ATOM 730 O O . ASP A 1 93 ? -4.322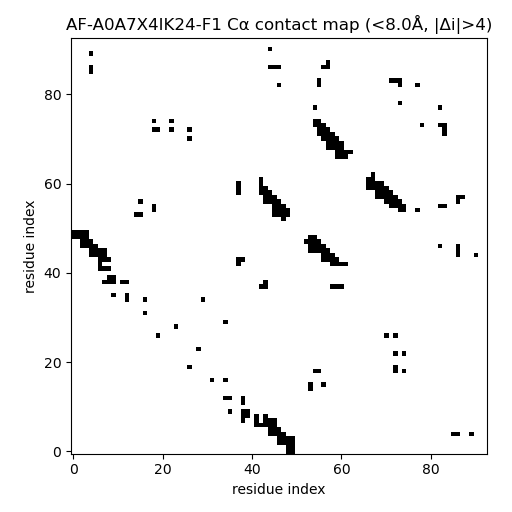 -0.451 -16.672 1.00 49.69 93 ASP A O 1
#

Secondary structure (DSSP, 8-state):
--EEEEE--GGGHHHHHHHHHHTHHHH----HHHHHHHHHTT-EEEEEETTS-EEEEEEEEE-SS-EEEEEEEE-GGGTTSSHHHHHHHTT--

Foldseek 3Di:
DDKDKDQAALVCLVLVVVQCV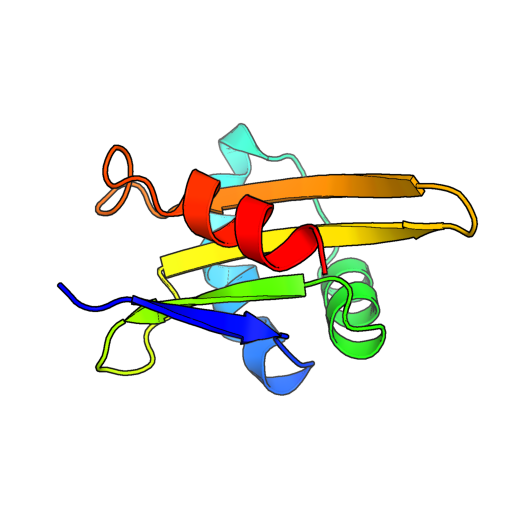VVCVPQPDDDSVNVNVQRHVSQKMFIADPVRRTFWMWGWDDDPVDIDTNDTDGHPVCPPVCVSVVNVVVVVD

pLDDT: mean 90.77, std 7.52, range [49.69, 97.19]

Mean predicted aligned error: 3.65 Å